Protein AF-A0A813JEL5-F1 (afdb_monomer)

Nearest PDB structures (foldseek):
  7pfo-assembly1_G  TM=8.815E-01  e=2.294E-08  Homo sapiens
  8w7m-assembly1_A  TM=7.100E-01  e=1.494E-02  Saccharomyces cerevisiae S288C
  7qhs-assembly1_H  TM=6.348E-01  e=2.102E-02  Saccharomyces cerevisiae
  8kg8-assembly1_A  TM=6.878E-01  e=8.250E-02  Saccharomyces cerevisiae S288C
  8b9a-assembly1_C  TM=6.138E-01  e=1.832E-01  Saccharomyces cerevisiae

Mean predicted aligned error: 10.74 Å

Solvent-accessible surface area (backbone atoms only — not comparable to full-atom values): 10188 Å² total; per-residue (Å²): 133,87,81,89,82,87,83,83,81,75,88,78,84,84,89,82,76,66,72,64,60,55,52,50,56,54,50,47,54,54,48,46,53,50,51,34,54,50,50,73,72,42,94,60,89,61,70,57,62,62,64,54,55,51,54,51,50,52,50,56,47,53,54,47,54,51,55,53,47,53,66,70,70,39,89,80,63,62,93,77,38,66,67,63,51,50,55,52,52,52,51,52,52,53,52,46,50,55,51,50,38,54,50,53,49,53,52,55,45,70,74,46,48,72,68,56,66,35,79,90,39,50,81,36,48,49,74,67,54,50,53,51,50,52,54,52,50,52,55,51,48,51,51,41,45,77,74,47,39,76,81,44,61,79,94,70,50,71,89,67,88,78,72,82,76,126

Radius of gyration: 27.25 Å; Cα contacts (8 Å, |Δi|>4): 72; chains: 1; bounding box: 82×51×79 Å

Structure (mmCIF, N/CA/C/O backbone):
data_AF-A0A813JEL5-F1
#
_entry.id   AF-A0A813JEL5-F1
#
loop_
_atom_site.group_PDB
_atom_site.id
_atom_site.type_symbol
_atom_site.label_atom_id
_atom_site.label_alt_id
_atom_site.label_comp_id
_atom_site.label_asym_id
_atom_site.label_entity_id
_atom_site.label_seq_id
_atom_site.pdbx_PDB_ins_code
_atom_site.Cartn_x
_atom_site.Cartn_y
_atom_site.Cartn_z
_atom_site.occupancy
_atom_site.B_iso_or_equiv
_atom_site.auth_seq_id
_atom_site.auth_comp_id
_atom_site.auth_asym_id
_atom_site.auth_atom_id
_atom_site.pdbx_PDB_model_num
ATOM 1 N N . ASP A 1 1 ? 55.379 -34.725 -42.905 1.00 39.62 1 ASP A N 1
ATOM 2 C CA . ASP A 1 1 ? 54.646 -33.493 -43.235 1.00 39.62 1 ASP A CA 1
ATOM 3 C C . ASP A 1 1 ? 53.240 -33.595 -42.689 1.00 39.62 1 ASP A C 1
ATOM 5 O O . ASP A 1 1 ? 52.345 -34.009 -43.402 1.00 39.62 1 ASP A O 1
ATOM 9 N N . SER A 1 2 ? 52.983 -33.419 -41.392 1.00 45.53 2 SER A N 1
ATOM 10 C CA . SER A 1 2 ? 53.620 -32.523 -40.408 1.00 45.53 2 SER A CA 1
ATOM 11 C C . SER A 1 2 ? 53.559 -31.058 -40.835 1.00 45.53 2 SER A C 1
ATOM 13 O O . SER A 1 2 ? 54.518 -30.580 -41.426 1.00 45.53 2 SER A O 1
ATOM 15 N N . PHE A 1 3 ? 52.456 -30.377 -40.512 1.00 37.34 3 PHE A N 1
ATOM 16 C CA . PHE A 1 3 ? 52.499 -29.040 -39.911 1.00 37.34 3 PHE A CA 1
ATOM 17 C C . PHE A 1 3 ? 51.132 -28.702 -39.288 1.00 37.34 3 PHE A C 1
ATOM 19 O O . PHE A 1 3 ? 50.141 -28.514 -39.992 1.00 37.34 3 PHE A O 1
ATOM 26 N N . GLU A 1 4 ? 51.089 -28.711 -37.957 1.00 45.97 4 GLU A N 1
ATOM 27 C CA . GLU A 1 4 ? 50.114 -27.987 -37.140 1.00 45.97 4 GLU A CA 1
ATOM 28 C C . GLU A 1 4 ? 50.460 -26.492 -37.192 1.00 45.97 4 GLU A C 1
ATOM 30 O O . GLU A 1 4 ? 51.639 -26.166 -37.248 1.00 45.97 4 GLU A O 1
ATOM 35 N N . ASP A 1 5 ? 49.456 -25.613 -37.187 1.00 43.69 5 ASP A N 1
ATOM 36 C CA . ASP A 1 5 ? 49.398 -24.383 -36.372 1.00 43.69 5 ASP A CA 1
ATOM 37 C C . ASP A 1 5 ? 48.116 -23.612 -36.743 1.00 43.69 5 ASP A C 1
ATOM 39 O O . ASP A 1 5 ? 47.867 -23.288 -37.900 1.00 43.69 5 ASP A O 1
ATOM 43 N N . GLN A 1 6 ? 47.137 -23.602 -35.836 1.00 46.75 6 GLN A N 1
ATOM 44 C CA . GLN A 1 6 ? 46.841 -22.477 -34.940 1.00 46.75 6 GLN A CA 1
ATOM 45 C C . GLN A 1 6 ? 46.198 -21.292 -35.669 1.00 46.75 6 GLN A C 1
ATOM 47 O O . GLN A 1 6 ? 46.882 -20.430 -36.202 1.00 46.75 6 GLN A O 1
ATOM 52 N N . ASP A 1 7 ? 44.870 -21.201 -35.572 1.00 37.28 7 ASP A N 1
ATOM 53 C CA . ASP A 1 7 ? 44.271 -19.901 -35.275 1.00 37.28 7 ASP A CA 1
ATOM 54 C C . ASP A 1 7 ? 43.056 -20.083 -34.358 1.00 37.28 7 ASP A C 1
ATOM 56 O O . ASP A 1 7 ? 41.912 -20.313 -34.757 1.00 37.28 7 ASP A O 1
ATOM 60 N N . SER A 1 8 ? 43.365 -20.087 -33.066 1.00 43.19 8 SER A N 1
ATOM 61 C CA . SER A 1 8 ? 42.424 -19.977 -31.966 1.00 43.19 8 SER A CA 1
ATOM 62 C C . SER A 1 8 ? 41.955 -18.526 -31.865 1.00 43.19 8 SER A C 1
ATOM 64 O O . SER A 1 8 ? 42.598 -17.716 -31.196 1.00 43.19 8 SER A O 1
ATOM 66 N N . PHE A 1 9 ? 40.828 -18.181 -32.491 1.00 33.09 9 PHE A N 1
ATOM 67 C CA . PHE A 1 9 ? 40.207 -16.886 -32.230 1.00 33.09 9 PHE A CA 1
ATOM 68 C C . PHE A 1 9 ? 39.478 -16.940 -30.883 1.00 33.09 9 PHE A C 1
ATOM 70 O O . PHE A 1 9 ? 38.452 -17.604 -30.720 1.00 33.09 9 PHE A O 1
ATOM 77 N N . GLN A 1 10 ? 40.094 -16.289 -29.898 1.00 40.25 10 GLN A N 1
ATOM 78 C CA . GLN A 1 10 ? 39.634 -16.162 -28.523 1.00 40.25 10 GLN A CA 1
ATOM 79 C C . GLN A 1 10 ? 38.170 -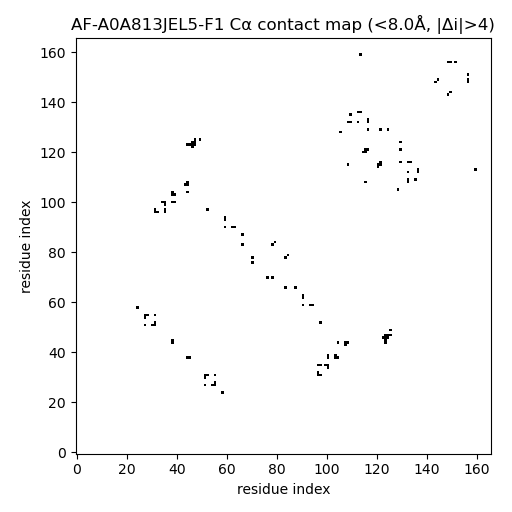15.726 -28.438 1.00 40.25 10 GLN A C 1
ATOM 81 O O . GLN A 1 10 ? 37.766 -14.692 -28.963 1.00 40.25 10 GLN A O 1
ATOM 86 N N . ALA A 1 11 ? 37.413 -16.482 -27.646 1.00 45.41 11 ALA A N 1
ATOM 87 C CA . ALA A 1 11 ? 36.234 -15.982 -26.970 1.00 45.41 11 ALA A CA 1
ATOM 88 C C . ALA A 1 11 ? 36.648 -14.834 -26.035 1.00 45.41 11 ALA A C 1
ATOM 90 O O . ALA A 1 11 ? 37.200 -15.065 -24.960 1.00 45.41 11 ALA A O 1
ATOM 91 N N . SER A 1 12 ? 36.372 -13.596 -26.429 1.00 38.28 12 SER A N 1
ATOM 92 C CA . SER A 1 12 ? 36.280 -12.475 -25.499 1.00 38.28 12 SER A CA 1
ATOM 93 C C . SER A 1 12 ? 34.806 -12.246 -25.201 1.00 38.28 12 SER A C 1
ATOM 95 O O . SER A 1 12 ? 34.088 -11.594 -25.958 1.00 38.28 12 SER A O 1
ATOM 97 N N . GLY A 1 13 ? 34.355 -12.856 -24.108 1.00 47.03 13 GLY A N 1
ATOM 98 C CA . GLY A 1 13 ? 33.066 -12.561 -23.515 1.00 47.03 13 GLY A CA 1
ATOM 99 C C . GLY A 1 13 ? 33.010 -11.113 -23.039 1.00 47.03 13 GLY A C 1
ATOM 100 O O . GLY A 1 13 ? 33.882 -10.657 -22.306 1.00 47.03 13 GLY A O 1
ATOM 101 N N . GLN A 1 14 ? 31.935 -10.437 -23.418 1.00 44.91 14 GLN A N 1
ATOM 102 C CA . GLN A 1 14 ? 31.314 -9.372 -22.641 1.00 44.91 14 GLN A CA 1
ATOM 103 C C . GLN A 1 14 ? 29.805 -9.622 -22.682 1.00 44.91 14 GLN A C 1
ATOM 105 O O . GLN A 1 14 ? 29.070 -9.060 -23.481 1.00 44.91 14 GLN A O 1
ATOM 110 N N . ALA A 1 15 ? 29.371 -10.550 -21.832 1.00 43.00 15 ALA A N 1
ATOM 111 C CA . ALA A 1 15 ? 27.988 -10.706 -21.408 1.00 43.00 15 ALA A CA 1
ATOM 112 C C . ALA A 1 15 ? 28.012 -10.666 -19.877 1.00 43.00 15 ALA A C 1
ATOM 114 O O . ALA A 1 15 ? 27.966 -11.693 -19.210 1.00 43.00 15 ALA A O 1
ATOM 115 N N . ALA A 1 16 ? 28.232 -9.479 -19.323 1.00 48.12 16 ALA A N 1
ATOM 116 C CA . ALA A 1 16 ? 28.192 -9.247 -17.888 1.00 48.12 16 ALA A CA 1
ATOM 117 C C . ALA A 1 16 ? 27.583 -7.862 -17.673 1.00 48.12 16 ALA A C 1
ATOM 119 O O . ALA A 1 16 ? 28.241 -6.855 -17.921 1.00 48.12 16 ALA A O 1
ATOM 120 N N . GLY A 1 17 ? 26.302 -7.831 -17.303 1.00 44.72 17 GLY A N 1
ATOM 121 C CA . GLY A 1 17 ? 25.619 -6.603 -16.894 1.00 44.72 17 GLY A CA 1
ATOM 122 C C . GLY A 1 17 ? 24.095 -6.633 -17.017 1.00 44.72 17 GLY A C 1
ATOM 123 O O . GLY A 1 17 ? 23.424 -6.166 -16.116 1.00 44.72 17 GLY A O 1
ATOM 124 N N . GLN A 1 18 ? 23.530 -7.214 -18.081 1.00 47.75 18 GLN A N 1
ATOM 125 C CA . GLN A 1 18 ? 22.093 -7.037 -18.379 1.00 47.75 18 GLN A CA 1
ATOM 126 C C . GLN A 1 18 ? 21.181 -8.170 -17.871 1.00 47.75 18 GLN A C 1
ATOM 128 O O . GLN A 1 18 ? 19.998 -7.956 -17.646 1.00 47.75 18 GLN A O 1
ATOM 133 N N . GLY A 1 19 ? 21.714 -9.377 -17.646 1.00 47.59 19 GLY A N 1
ATOM 134 C CA . GLY A 1 19 ? 20.891 -10.549 -17.306 1.00 47.59 19 GLY A CA 1
ATOM 135 C C . GLY A 1 19 ? 20.389 -10.614 -15.858 1.00 47.59 19 GLY A C 1
ATOM 136 O O . GLY A 1 19 ? 19.400 -11.292 -15.594 1.00 47.59 19 GLY A O 1
ATOM 137 N N . GLU A 1 20 ? 21.053 -9.939 -14.917 1.00 54.16 20 GLU A N 1
ATOM 138 C CA . GLU A 1 20 ? 20.667 -9.965 -13.496 1.00 54.16 20 GLU A CA 1
ATOM 139 C C . GLU A 1 20 ? 19.592 -8.915 -13.179 1.00 54.16 20 GLU A C 1
ATOM 141 O O . GLU A 1 20 ? 18.636 -9.213 -12.462 1.00 54.16 20 GLU A O 1
ATOM 146 N N . GLU A 1 21 ? 19.697 -7.721 -13.770 1.00 54.34 21 GLU A N 1
ATOM 147 C CA . GLU A 1 21 ? 18.728 -6.633 -13.583 1.00 54.34 21 GLU A CA 1
ATOM 148 C C . GLU A 1 21 ? 17.364 -6.962 -14.211 1.00 54.34 21 GLU A C 1
ATOM 150 O O . GLU A 1 21 ? 16.330 -6.793 -13.562 1.00 54.34 21 GLU A O 1
ATOM 155 N N . GLU A 1 22 ? 17.334 -7.515 -15.431 1.00 59.84 22 GLU A N 1
ATOM 156 C CA . GLU A 1 22 ? 16.075 -7.910 -16.083 1.00 59.84 22 GLU A CA 1
ATOM 157 C C . GLU A 1 22 ? 15.356 -9.051 -15.342 1.00 59.84 22 GLU A C 1
ATOM 159 O O . GLU A 1 22 ? 14.126 -9.055 -15.234 1.00 59.84 22 GLU A O 1
ATOM 164 N N . ALA A 1 23 ? 16.111 -10.006 -14.786 1.00 62.78 23 ALA A N 1
ATOM 165 C CA . ALA A 1 23 ? 15.547 -11.107 -14.009 1.00 62.78 23 ALA A CA 1
ATOM 166 C C . ALA A 1 23 ? 14.902 -10.613 -12.702 1.00 62.78 23 ALA A C 1
ATOM 168 O O . ALA A 1 23 ? 13.808 -11.060 -12.347 1.00 62.78 23 ALA A O 1
ATOM 169 N N . PHE A 1 24 ? 15.546 -9.659 -12.022 1.00 60.38 24 PHE A N 1
ATOM 170 C CA . PHE A 1 24 ? 15.035 -9.042 -10.798 1.00 60.38 24 PHE A CA 1
ATOM 171 C C . PHE A 1 24 ? 13.715 -8.290 -11.036 1.00 60.38 24 PHE A C 1
ATOM 173 O O . PHE A 1 24 ? 12.740 -8.497 -10.311 1.00 60.38 24 PHE A O 1
ATOM 180 N N . VAL A 1 25 ? 13.644 -7.489 -12.107 1.00 68.19 25 VAL A N 1
ATOM 181 C CA . VAL A 1 25 ? 12.428 -6.751 -12.495 1.00 68.19 25 VAL A CA 1
ATOM 182 C C . VAL A 1 25 ? 11.255 -7.700 -12.751 1.00 68.19 25 VAL A C 1
ATOM 184 O O . VAL A 1 25 ? 10.136 -7.453 -12.294 1.00 68.19 25 VAL A O 1
ATOM 187 N N . HIS A 1 26 ? 11.497 -8.813 -13.446 1.00 77.44 26 HIS A N 1
ATOM 188 C CA . HIS A 1 26 ? 10.448 -9.785 -13.739 1.00 77.44 26 HIS A CA 1
ATOM 189 C C . HIS A 1 26 ? 9.929 -10.488 -12.469 1.00 77.44 26 HIS A C 1
ATOM 191 O O . HIS A 1 26 ? 8.728 -10.749 -12.348 1.00 77.44 26 HIS A O 1
ATOM 197 N N . GLU A 1 27 ? 10.802 -10.799 -11.508 1.00 88.62 27 GLU A N 1
ATOM 198 C CA . GLU A 1 27 ? 10.407 -11.489 -10.276 1.00 88.62 27 GLU A CA 1
ATOM 199 C C . GLU A 1 27 ? 9.514 -10.623 -9.375 1.00 88.62 27 GLU A C 1
ATOM 201 O O . GLU A 1 27 ? 8.469 -11.094 -8.907 1.00 88.62 27 GLU A O 1
ATOM 206 N N . ASP A 1 28 ? 9.875 -9.356 -9.160 1.00 89.50 28 ASP A N 1
ATOM 207 C CA . ASP A 1 28 ? 9.113 -8.459 -8.284 1.00 89.50 28 ASP A CA 1
ATOM 208 C C . ASP A 1 28 ? 7.749 -8.077 -8.879 1.00 89.50 28 ASP A C 1
ATOM 210 O O . ASP A 1 28 ? 6.750 -8.018 -8.149 1.00 89.50 28 ASP A O 1
ATOM 214 N N . VAL A 1 29 ? 7.657 -7.930 -10.207 1.00 93.19 29 VAL A N 1
ATOM 215 C CA . VAL A 1 29 ? 6.379 -7.742 -10.918 1.00 93.19 29 VAL A CA 1
ATOM 216 C C . VAL A 1 29 ? 5.452 -8.937 -10.687 1.00 93.19 29 VAL A C 1
ATOM 218 O O . VAL A 1 29 ? 4.299 -8.773 -10.267 1.00 93.19 29 VAL A O 1
ATOM 221 N N . ASP A 1 30 ? 5.956 -10.154 -10.893 1.00 94.44 30 ASP A N 1
ATOM 222 C CA . ASP A 1 30 ? 5.206 -11.388 -10.662 1.00 94.44 30 ASP A CA 1
ATOM 223 C C . ASP A 1 30 ? 4.761 -11.518 -9.202 1.00 94.44 30 ASP A C 1
ATOM 225 O O . ASP A 1 30 ? 3.627 -11.925 -8.902 1.00 94.44 30 ASP A O 1
ATOM 229 N N . ARG A 1 31 ? 5.648 -11.167 -8.269 1.00 95.50 31 ARG A N 1
ATOM 230 C CA . ARG A 1 31 ? 5.376 -11.213 -6.835 1.00 95.50 31 ARG A CA 1
ATOM 231 C C . ARG A 1 31 ? 4.303 -10.199 -6.448 1.00 95.50 31 ARG A C 1
ATOM 233 O O . ARG A 1 31 ? 3.372 -10.577 -5.730 1.00 95.50 31 ARG A O 1
ATOM 240 N N . LEU A 1 32 ? 4.347 -8.973 -6.975 1.00 96.62 32 LEU A N 1
ATOM 241 C CA . LEU A 1 32 ? 3.309 -7.961 -6.765 1.00 96.62 32 LEU A CA 1
ATOM 242 C C . LEU A 1 32 ? 1.951 -8.439 -7.283 1.00 96.62 32 LEU A C 1
ATOM 244 O O . LEU A 1 32 ? 0.965 -8.380 -6.548 1.00 96.62 32 LEU A O 1
ATOM 248 N N . ILE A 1 33 ? 1.887 -8.970 -8.507 1.00 97.00 33 ILE A N 1
ATOM 249 C CA . ILE A 1 33 ? 0.634 -9.472 -9.093 1.00 97.00 33 ILE A CA 1
ATOM 250 C C . ILE A 1 33 ? 0.051 -10.602 -8.234 1.00 97.00 33 ILE A C 1
ATOM 252 O O . ILE A 1 33 ? -1.157 -10.632 -7.970 1.00 97.00 33 ILE A O 1
ATOM 256 N N . ARG A 1 34 ? 0.895 -11.521 -7.748 1.00 97.06 34 ARG A N 1
ATOM 257 C CA . ARG A 1 34 ? 0.469 -12.602 -6.843 1.00 97.06 34 ARG A CA 1
ATOM 258 C C . ARG A 1 34 ? -0.059 -12.050 -5.520 1.00 97.06 34 ARG A C 1
ATOM 260 O O . ARG A 1 34 ? -1.136 -12.466 -5.094 1.00 97.06 34 ARG A O 1
ATOM 267 N N . ARG A 1 35 ? 0.650 -11.109 -4.887 1.00 97.38 35 ARG A N 1
ATOM 268 C CA . ARG A 1 35 ? 0.216 -10.462 -3.634 1.00 97.38 35 ARG A CA 1
ATOM 269 C C . ARG A 1 35 ? -1.107 -9.727 -3.811 1.00 97.38 35 ARG A C 1
ATOM 271 O O . ARG A 1 35 ? -2.026 -9.964 -3.032 1.00 97.38 35 ARG A O 1
ATOM 278 N N . TRP A 1 36 ? -1.237 -8.932 -4.870 1.00 98.19 36 TRP A N 1
ATOM 279 C CA . TRP A 1 36 ? -2.467 -8.228 -5.225 1.00 98.19 36 TRP A CA 1
ATOM 280 C C . TRP A 1 36 ? -3.653 -9.177 -5.388 1.00 98.19 36 TRP A C 1
ATOM 282 O O . TRP A 1 36 ? -4.699 -8.984 -4.765 1.00 98.19 36 TRP A O 1
ATOM 292 N N . ARG A 1 37 ? -3.484 -10.246 -6.170 1.00 98.12 37 ARG A N 1
ATOM 293 C CA . ARG A 1 37 ? -4.539 -11.237 -6.391 1.00 98.12 37 ARG A CA 1
ATOM 294 C C . ARG A 1 37 ? -4.939 -11.943 -5.098 1.00 98.12 37 ARG A C 1
ATOM 296 O O . ARG A 1 37 ? -6.128 -12.086 -4.827 1.00 98.12 37 ARG A O 1
ATOM 303 N N . ASN A 1 38 ? -3.963 -12.370 -4.302 1.00 98.12 38 ASN A N 1
ATOM 304 C CA . ASN A 1 38 ? -4.224 -13.054 -3.038 1.00 98.12 38 ASN A CA 1
ATOM 305 C C . ASN A 1 38 ? -4.963 -12.136 -2.061 1.00 98.12 38 ASN A C 1
ATOM 307 O O . ASN A 1 38 ? -5.953 -12.547 -1.465 1.00 98.12 38 ASN A O 1
ATOM 311 N N . GLU A 1 39 ? -4.539 -10.878 -1.949 1.00 98.00 39 GLU A N 1
ATOM 312 C CA . GLU A 1 39 ? -5.199 -9.888 -1.103 1.00 98.00 39 GLU A CA 1
ATOM 313 C C . GLU A 1 39 ? -6.642 -9.634 -1.562 1.00 98.00 39 GLU A C 1
ATOM 315 O O . GLU A 1 39 ? -7.551 -9.584 -0.737 1.00 98.00 39 GLU A O 1
ATOM 320 N N . LYS A 1 40 ? -6.890 -9.556 -2.874 1.00 97.12 40 LYS A N 1
ATOM 321 C CA . LYS A 1 40 ? -8.230 -9.337 -3.437 1.00 97.12 40 LYS A CA 1
ATOM 322 C C . LYS A 1 40 ? -9.231 -10.443 -3.093 1.00 97.12 40 LYS A C 1
ATOM 324 O O . LYS A 1 40 ? -10.407 -10.148 -2.895 1.00 97.12 40 LYS A O 1
ATOM 329 N N . TYR A 1 41 ? -8.779 -11.695 -3.030 1.00 97.00 41 TYR A N 1
ATOM 330 C CA . TYR A 1 41 ? -9.649 -12.853 -2.795 1.00 97.00 41 TYR A CA 1
ATOM 331 C C . TYR A 1 41 ? -9.609 -13.391 -1.358 1.00 97.00 41 TYR A C 1
ATOM 333 O O . TYR A 1 41 ? -10.463 -14.198 -0.993 1.00 97.00 41 TYR A O 1
ATOM 341 N N . ALA A 1 42 ? -8.664 -12.949 -0.527 1.00 97.12 42 ALA A N 1
ATOM 342 C CA . ALA A 1 42 ? -8.630 -13.313 0.883 1.00 97.12 42 ALA A CA 1
ATOM 343 C C . ALA A 1 42 ? -9.714 -12.557 1.682 1.00 97.12 42 ALA A C 1
ATOM 345 O O . ALA A 1 42 ? -9.875 -11.347 1.496 1.00 97.12 42 ALA A O 1
ATOM 346 N N . PRO A 1 43 ? -10.438 -13.224 2.601 1.00 94.62 43 PRO A N 1
ATOM 347 C CA . PRO A 1 43 ? -11.426 -12.562 3.457 1.00 94.62 43 PRO A CA 1
ATOM 348 C C . PRO A 1 43 ? -10.774 -11.667 4.523 1.00 94.62 43 PRO A C 1
ATOM 350 O O . PRO A 1 43 ? -11.312 -10.610 4.856 1.00 94.62 43 PRO A O 1
ATOM 353 N N . GLU A 1 44 ? -9.607 -12.072 5.022 1.00 94.25 44 GLU A N 1
ATOM 354 C CA . GLU A 1 44 ? -8.803 -11.353 6.014 1.00 94.25 44 GLU A CA 1
ATOM 355 C C . GLU A 1 44 ? -7.603 -10.665 5.354 1.00 94.25 44 GLU A C 1
ATOM 357 O O . GLU A 1 44 ? -7.295 -10.920 4.182 1.00 94.25 44 GLU A O 1
ATOM 362 N N . ILE A 1 45 ? -6.965 -9.742 6.078 1.00 96.31 45 ILE A N 1
ATOM 363 C CA . ILE A 1 45 ? -5.763 -9.059 5.591 1.00 96.31 45 ILE A CA 1
ATOM 364 C C . ILE A 1 45 ? -4.566 -10.012 5.620 1.00 96.31 45 ILE A C 1
ATOM 366 O O . ILE A 1 45 ? -4.376 -10.757 6.580 1.00 96.31 45 ILE A O 1
ATOM 370 N N . LEU A 1 46 ? -3.753 -9.997 4.566 1.00 97.12 46 LEU A N 1
ATOM 371 C CA . LEU A 1 46 ? -2.527 -10.796 4.520 1.00 97.12 46 LEU A CA 1
ATOM 372 C C . LEU A 1 46 ? -1.338 -10.006 5.101 1.00 97.12 46 LEU A C 1
ATOM 374 O O . LEU A 1 46 ? -1.432 -8.785 5.255 1.00 97.12 46 LEU A O 1
ATOM 378 N N . PRO A 1 47 ? -0.202 -10.655 5.419 1.00 97.06 47 PRO A N 1
ATOM 379 C CA . PRO A 1 47 ? 0.996 -9.944 5.862 1.00 97.06 47 PRO A CA 1
ATOM 380 C C . PRO A 1 47 ? 1.476 -8.921 4.825 1.00 97.06 47 PRO A C 1
ATOM 382 O O . PRO A 1 47 ? 1.565 -9.237 3.635 1.00 97.06 47 PRO A O 1
ATOM 385 N N . PHE A 1 48 ? 1.792 -7.706 5.278 1.00 96.75 48 PHE A N 1
ATOM 386 C CA . PHE A 1 48 ? 2.315 -6.650 4.420 1.00 96.75 48 PHE A CA 1
ATOM 387 C C . PHE A 1 48 ? 3.709 -7.010 3.897 1.00 96.75 48 PHE A C 1
ATOM 389 O O . PHE A 1 48 ? 4.661 -7.150 4.662 1.00 96.75 48 PHE A O 1
ATOM 396 N N . ASP A 1 49 ? 3.835 -7.125 2.579 1.00 95.06 49 ASP A N 1
ATOM 397 C CA . ASP A 1 49 ? 5.107 -7.413 1.926 1.00 95.06 49 ASP A CA 1
ATOM 398 C C . ASP A 1 49 ? 5.866 -6.110 1.632 1.00 95.06 49 ASP A C 1
ATOM 400 O O . ASP A 1 49 ? 5.704 -5.512 0.569 1.00 95.06 49 ASP A O 1
ATOM 404 N N . LYS A 1 50 ? 6.633 -5.621 2.615 1.00 94.81 50 LYS A N 1
ATOM 405 C CA . LYS A 1 50 ? 7.298 -4.312 2.521 1.00 94.81 50 LYS A CA 1
ATOM 406 C C . LYS A 1 50 ? 8.288 -4.240 1.362 1.00 94.81 50 LYS A C 1
ATOM 408 O O . LYS A 1 50 ? 8.310 -3.224 0.675 1.00 94.81 50 LYS A O 1
ATOM 413 N N . ASP A 1 51 ? 9.055 -5.301 1.148 1.00 93.88 51 ASP A N 1
ATOM 414 C CA . ASP A 1 51 ? 10.146 -5.305 0.174 1.00 93.88 51 ASP A CA 1
ATOM 415 C C . ASP A 1 51 ? 9.598 -5.169 -1.249 1.00 93.88 51 ASP A C 1
ATOM 417 O O . ASP A 1 51 ? 10.006 -4.276 -1.979 1.00 93.88 51 ASP A O 1
ATOM 421 N N . VAL A 1 52 ? 8.571 -5.953 -1.603 1.00 93.94 52 VAL A N 1
ATOM 422 C CA . VAL A 1 52 ? 7.926 -5.872 -2.931 1.00 93.94 52 VAL A CA 1
ATOM 423 C C . VAL A 1 52 ? 7.364 -4.486 -3.186 1.00 93.94 52 VAL A C 1
ATOM 425 O O . VAL A 1 52 ? 7.478 -3.957 -4.284 1.00 93.94 52 VAL A O 1
ATOM 428 N N . ILE A 1 53 ? 6.711 -3.902 -2.182 1.00 95.81 53 ILE A N 1
ATOM 429 C CA . ILE A 1 53 ? 6.066 -2.600 -2.340 1.00 95.81 53 ILE A CA 1
ATOM 430 C C . ILE A 1 53 ? 7.104 -1.494 -2.486 1.00 95.81 53 ILE A C 1
ATOM 432 O O . ILE A 1 53 ? 6.903 -0.604 -3.310 1.00 95.81 53 ILE A O 1
ATOM 436 N N . GLN A 1 54 ? 8.202 -1.560 -1.732 1.00 95.38 54 GLN A N 1
ATOM 437 C CA . GLN A 1 54 ? 9.299 -0.606 -1.849 1.00 95.38 54 GLN A CA 1
ATOM 438 C C . GLN A 1 54 ? 9.979 -0.727 -3.219 1.00 95.38 54 GLN A C 1
ATOM 440 O O . GLN A 1 54 ? 9.971 0.245 -3.970 1.00 95.38 54 GLN A O 1
ATOM 445 N N . ASN A 1 55 ? 10.440 -1.927 -3.586 1.00 94.44 55 ASN A N 1
ATOM 446 C CA . ASN A 1 55 ? 11.132 -2.183 -4.852 1.00 94.44 55 ASN A CA 1
ATOM 447 C C . ASN A 1 55 ? 10.273 -1.786 -6.059 1.00 94.44 55 ASN A C 1
ATOM 449 O O . ASN A 1 55 ? 10.733 -1.092 -6.960 1.00 94.44 55 ASN A O 1
ATOM 453 N N . MET A 1 56 ? 8.991 -2.170 -6.065 1.00 95.56 56 MET A N 1
ATOM 454 C CA . MET A 1 56 ? 8.082 -1.811 -7.154 1.00 95.56 56 MET A CA 1
ATOM 455 C C . MET A 1 56 ? 7.781 -0.314 -7.199 1.00 95.56 56 MET A C 1
ATOM 457 O O . MET A 1 56 ? 7.550 0.211 -8.282 1.00 95.56 56 MET A O 1
ATOM 461 N N . SER A 1 57 ? 7.758 0.385 -6.062 1.00 96.00 57 SER A N 1
ATOM 462 C CA . SER A 1 57 ? 7.564 1.842 -6.067 1.00 96.00 57 SER A CA 1
ATOM 463 C C . SER A 1 57 ? 8.766 2.544 -6.695 1.00 96.00 57 SER A C 1
ATOM 465 O O . SER A 1 57 ? 8.574 3.374 -7.578 1.00 96.00 57 SER A O 1
ATOM 467 N N . GLU A 1 58 ? 9.978 2.147 -6.302 1.00 95.44 58 GLU A N 1
ATOM 468 C CA . GLU A 1 58 ? 11.235 2.677 -6.844 1.00 95.44 58 GLU A CA 1
ATOM 469 C C . GLU A 1 58 ? 11.373 2.382 -8.342 1.00 95.44 58 GLU A C 1
ATOM 471 O O . GLU A 1 58 ? 11.660 3.281 -9.127 1.00 95.44 58 GLU A O 1
ATOM 476 N N . LEU A 1 59 ? 11.077 1.149 -8.768 1.00 93.88 59 LEU A N 1
ATOM 477 C CA . LEU A 1 59 ? 11.098 0.766 -10.180 1.00 93.88 59 LEU A CA 1
ATOM 478 C C . LEU A 1 59 ? 10.111 1.598 -11.013 1.00 93.88 59 LEU A C 1
ATOM 480 O O . LEU A 1 59 ? 10.452 2.068 -12.097 1.00 93.88 59 LEU A O 1
ATOM 484 N N . LEU A 1 60 ? 8.879 1.786 -10.529 1.00 95.56 60 LEU A N 1
ATOM 485 C CA . LEU A 1 60 ? 7.868 2.571 -11.245 1.00 95.56 60 LEU A CA 1
ATOM 486 C C . LEU A 1 60 ? 8.201 4.066 -11.283 1.00 95.56 60 LEU A C 1
ATOM 488 O O . LEU A 1 60 ? 7.778 4.745 -12.217 1.00 95.56 60 LEU A O 1
ATOM 492 N N . GLU A 1 61 ? 8.908 4.583 -10.281 1.00 96.62 61 GLU A N 1
ATOM 493 C CA . GLU A 1 61 ? 9.419 5.955 -10.269 1.00 96.62 61 GLU A CA 1
ATOM 494 C C . GLU A 1 61 ? 10.554 6.112 -11.287 1.00 96.62 61 GLU A C 1
ATOM 496 O O . GLU A 1 61 ? 10.446 6.942 -12.186 1.00 96.62 61 GLU A O 1
ATOM 501 N N . PHE A 1 62 ? 11.546 5.220 -11.262 1.00 94.88 62 PHE A N 1
ATOM 502 C CA . PHE A 1 62 ? 12.658 5.205 -12.217 1.00 94.88 62 PHE A CA 1
ATOM 503 C C . PHE A 1 62 ? 12.199 5.108 -13.682 1.00 94.88 62 PHE A C 1
ATOM 505 O O . PHE A 1 62 ? 12.639 5.877 -14.539 1.00 94.88 62 PHE A O 1
ATOM 512 N N . VAL A 1 63 ? 11.282 4.182 -13.990 1.00 93.25 63 VAL A N 1
ATOM 513 C CA . VAL A 1 63 ? 10.744 4.025 -15.352 1.00 93.25 63 VAL A CA 1
ATOM 514 C C . VAL A 1 63 ? 9.965 5.270 -15.780 1.00 93.25 63 VAL A C 1
ATOM 516 O O . VAL A 1 63 ? 10.023 5.659 -16.946 1.00 93.25 63 VAL A O 1
ATOM 519 N N . ALA A 1 64 ? 9.251 5.913 -14.854 1.00 94.62 64 ALA A N 1
ATOM 520 C CA . ALA A 1 64 ? 8.521 7.138 -15.151 1.00 94.62 64 ALA A CA 1
ATOM 521 C C . ALA A 1 64 ? 9.454 8.309 -15.461 1.00 94.62 64 ALA A C 1
ATOM 523 O O . ALA A 1 64 ? 9.252 8.979 -16.468 1.00 94.62 64 ALA A O 1
ATOM 524 N N . GLU A 1 65 ? 10.489 8.511 -14.647 1.00 94.88 65 GLU A N 1
ATOM 525 C CA . GLU A 1 65 ? 11.499 9.548 -14.873 1.00 94.88 65 GLU A CA 1
ATOM 526 C C . GLU A 1 65 ? 12.242 9.331 -16.194 1.00 94.88 65 GLU A C 1
ATOM 528 O O . GLU A 1 65 ? 12.478 10.285 -16.931 1.00 94.88 65 GLU A O 1
ATOM 533 N N . THR A 1 66 ? 12.541 8.074 -16.533 1.00 92.00 66 THR A N 1
ATOM 534 C CA . THR A 1 66 ? 13.178 7.709 -17.807 1.00 92.00 66 THR A CA 1
ATOM 535 C C . THR A 1 66 ? 12.288 8.082 -18.997 1.00 92.00 66 THR A C 1
ATOM 537 O O . THR A 1 66 ? 12.746 8.740 -19.928 1.00 92.00 66 THR A O 1
ATOM 540 N N . LEU A 1 67 ? 10.998 7.724 -18.954 1.00 90.88 67 LEU A N 1
ATOM 541 C CA . LEU A 1 67 ? 10.035 8.073 -20.007 1.00 90.88 67 LEU A CA 1
ATOM 542 C C . LEU A 1 67 ? 9.813 9.591 -20.113 1.00 90.88 67 LEU A C 1
ATOM 544 O O . LEU A 1 67 ? 9.683 10.125 -21.214 1.00 90.88 67 LEU A O 1
ATOM 548 N N . ASP A 1 68 ? 9.776 10.299 -18.985 1.00 90.31 68 ASP A N 1
ATOM 549 C CA . ASP A 1 68 ? 9.655 11.758 -18.978 1.00 90.31 68 ASP A CA 1
ATOM 550 C C . ASP A 1 68 ? 10.925 12.433 -19.532 1.00 90.31 68 ASP A C 1
ATOM 552 O O . ASP A 1 68 ? 10.825 13.433 -20.246 1.00 90.31 68 ASP A O 1
ATOM 556 N N . GLY A 1 69 ? 12.109 11.874 -19.263 1.00 89.06 69 GLY A N 1
ATOM 557 C CA . GLY A 1 69 ? 13.387 12.306 -19.835 1.00 89.06 69 GLY A CA 1
ATOM 558 C C . GLY A 1 69 ? 13.430 12.144 -21.354 1.00 89.06 69 GLY A C 1
ATOM 559 O O . GLY A 1 69 ? 13.657 13.124 -22.061 1.00 89.06 69 GLY A O 1
ATOM 560 N N . GLU A 1 70 ? 13.103 10.952 -21.863 1.00 86.69 70 GLU A N 1
ATOM 561 C CA . GLU A 1 70 ? 13.006 10.667 -23.306 1.00 86.69 70 GLU A CA 1
ATOM 562 C C . GLU A 1 70 ? 12.075 11.664 -24.016 1.00 86.69 70 GLU A C 1
ATOM 564 O O . GLU A 1 70 ? 12.410 12.222 -25.062 1.00 86.69 70 GLU A O 1
ATOM 569 N N . ARG A 1 71 ? 10.931 11.977 -23.394 1.00 82.62 71 ARG A N 1
ATOM 570 C CA . ARG A 1 71 ? 9.967 12.949 -23.918 1.00 82.62 71 ARG A CA 1
ATOM 571 C C . ARG A 1 71 ? 10.512 14.380 -23.984 1.00 82.62 71 ARG A C 1
ATOM 573 O O . ARG A 1 71 ? 10.130 15.126 -24.884 1.00 82.62 71 ARG A O 1
ATOM 580 N N . ASN A 1 72 ? 11.322 14.788 -23.010 1.00 81.81 72 ASN A N 1
ATOM 581 C CA . ASN A 1 72 ? 11.816 16.162 -22.893 1.00 81.81 72 ASN A CA 1
ATOM 582 C C . ASN A 1 72 ? 13.100 16.404 -23.705 1.00 81.81 72 ASN A C 1
ATOM 584 O O . ASN A 1 72 ? 13.303 17.515 -24.192 1.00 81.81 72 ASN A O 1
ATOM 588 N N . GLU A 1 73 ? 13.957 15.391 -23.844 1.00 77.12 73 GLU A N 1
ATOM 589 C CA . GLU A 1 73 ? 15.226 15.460 -24.586 1.00 77.12 73 GLU A CA 1
ATOM 590 C C . GLU A 1 73 ? 15.051 15.186 -26.088 1.00 77.12 73 GLU A C 1
ATOM 592 O O . GLU A 1 73 ? 15.869 15.612 -26.908 1.00 77.12 73 GLU A O 1
ATOM 597 N N . GLY A 1 74 ? 13.967 14.506 -26.467 1.00 63.41 74 GLY A N 1
ATOM 598 C CA . GLY A 1 74 ? 13.630 14.191 -27.848 1.00 63.41 74 GLY A CA 1
ATOM 599 C C . GLY A 1 74 ? 13.087 15.386 -28.634 1.00 63.41 74 GLY A C 1
ATOM 600 O O . GLY A 1 74 ? 11.912 15.398 -29.000 1.00 63.41 74 GLY A O 1
ATOM 601 N N . GLU A 1 75 ? 13.929 16.360 -28.993 1.00 51.91 75 GLU A N 1
ATOM 602 C CA . GLU A 1 75 ? 13.640 17.236 -30.140 1.00 51.91 75 GLU A CA 1
ATOM 603 C C . GLU A 1 75 ? 13.605 16.377 -31.427 1.00 51.91 75 GLU A C 1
ATOM 605 O O . GLU A 1 75 ? 14.597 16.247 -32.140 1.00 51.91 75 GLU A O 1
ATOM 610 N N . GLY A 1 76 ? 12.464 15.735 -31.713 1.00 57.06 76 GLY A N 1
ATOM 611 C CA . GLY A 1 76 ? 12.229 14.970 -32.947 1.00 57.06 76 GLY A CA 1
ATOM 612 C C . GLY A 1 76 ? 11.712 13.535 -32.796 1.00 57.06 76 GLY A C 1
ATOM 613 O O . GLY A 1 76 ? 11.494 12.890 -33.821 1.00 57.06 76 GLY A O 1
ATOM 614 N N . GLN A 1 77 ? 11.487 13.024 -31.581 1.00 63.78 77 GLN A N 1
ATOM 615 C CA . GLN A 1 77 ? 10.768 11.754 -31.407 1.00 63.78 77 GLN A CA 1
ATOM 616 C C . GLN A 1 77 ? 9.261 11.974 -31.576 1.00 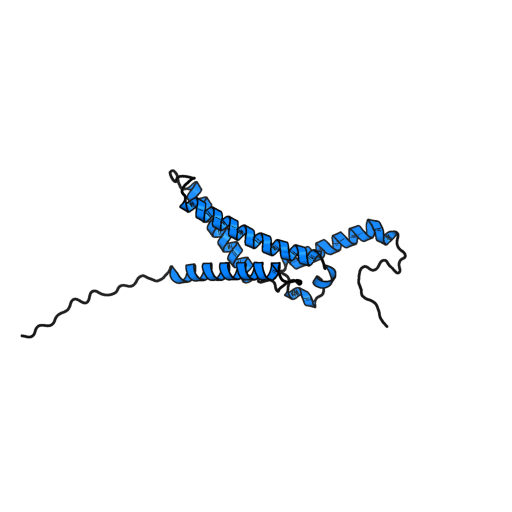63.78 77 GLN A C 1
ATOM 618 O O . GLN A 1 77 ? 8.695 12.914 -31.018 1.00 63.78 77 GLN A O 1
ATOM 623 N N . ASP A 1 78 ? 8.618 11.126 -32.383 1.00 73.00 78 ASP A N 1
ATOM 624 C CA . ASP A 1 78 ? 7.170 11.159 -32.583 1.00 73.00 78 ASP A CA 1
ATOM 625 C C . ASP A 1 78 ? 6.473 10.863 -31.242 1.00 73.00 78 ASP A C 1
ATOM 627 O O . ASP A 1 78 ? 6.655 9.773 -30.698 1.00 73.00 78 ASP A O 1
ATOM 631 N N . PRO A 1 79 ? 5.647 11.777 -30.695 1.00 70.62 79 PRO A N 1
ATOM 632 C CA . PRO A 1 79 ? 4.853 11.506 -29.495 1.00 70.62 79 PRO A CA 1
ATOM 633 C C . PRO A 1 79 ? 3.909 10.301 -29.644 1.00 70.62 79 PRO A C 1
ATOM 635 O O . PRO A 1 79 ? 3.371 9.811 -28.651 1.00 70.62 79 PRO A O 1
ATOM 638 N N . HIS A 1 80 ? 3.671 9.857 -30.880 1.00 78.88 80 HIS A N 1
ATOM 639 C CA . HIS A 1 80 ? 2.895 8.675 -31.228 1.00 78.88 80 HIS A CA 1
ATOM 640 C C . HIS A 1 80 ? 3.754 7.462 -31.591 1.00 78.88 80 HIS A C 1
ATOM 642 O O . HIS A 1 80 ? 3.218 6.504 -32.157 1.00 78.88 80 HIS A O 1
ATOM 648 N N . ASP A 1 81 ? 5.044 7.462 -31.241 1.00 87.25 81 ASP A N 1
ATOM 649 C CA . ASP A 1 81 ? 5.870 6.265 -31.345 1.00 87.25 81 ASP A CA 1
ATOM 650 C C . ASP A 1 81 ? 5.185 5.113 -30.580 1.00 87.25 81 ASP A C 1
ATOM 652 O O . ASP A 1 81 ? 4.913 5.235 -29.372 1.00 87.25 81 ASP A O 1
ATOM 656 N N . PRO A 1 82 ? 4.832 4.009 -31.268 1.00 89.31 82 PRO A N 1
ATOM 657 C CA . PRO A 1 82 ? 4.165 2.883 -30.638 1.00 89.31 82 PRO A CA 1
ATOM 658 C 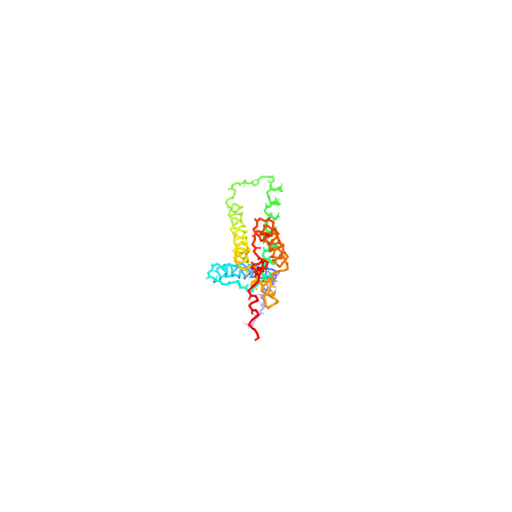C . PRO A 1 82 ? 4.966 2.291 -29.475 1.00 89.31 82 PRO A C 1
ATOM 660 O O . PRO A 1 82 ? 4.339 1.844 -28.516 1.00 89.31 82 PRO A O 1
ATOM 663 N N . ASP A 1 83 ? 6.303 2.304 -29.513 1.00 88.75 83 ASP A N 1
ATOM 664 C CA . ASP A 1 83 ? 7.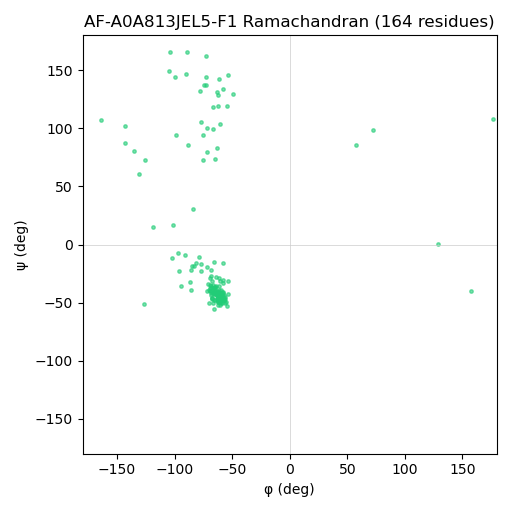124 1.744 -28.429 1.00 88.75 83 ASP A CA 1
ATOM 665 C C . ASP A 1 83 ? 6.977 2.547 -27.128 1.00 88.75 83 ASP A C 1
ATOM 667 O O . ASP A 1 83 ? 6.612 2.004 -26.078 1.00 88.75 83 ASP A O 1
ATOM 671 N N . PHE A 1 84 ? 7.135 3.871 -27.223 1.00 89.50 84 PHE A N 1
ATOM 672 C CA . PHE A 1 84 ? 6.922 4.787 -26.105 1.00 89.50 84 PHE A CA 1
ATOM 673 C C . PHE A 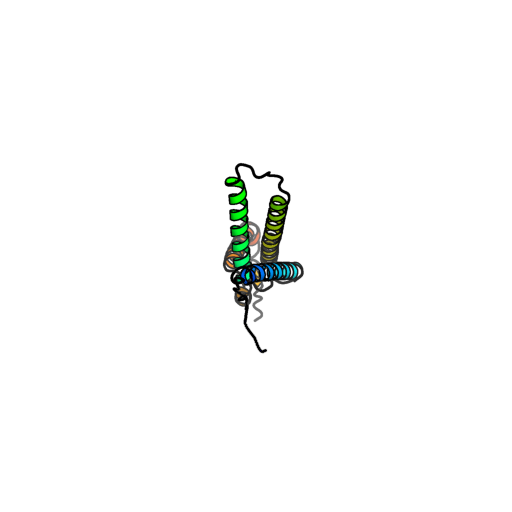1 84 ? 5.511 4.639 -25.523 1.00 89.50 84 PHE A C 1
ATOM 675 O O . PHE A 1 84 ? 5.332 4.516 -24.308 1.00 89.50 84 PHE A O 1
ATOM 682 N N . CYS A 1 85 ? 4.495 4.602 -26.392 1.00 91.12 85 CYS A N 1
ATOM 683 C CA . CYS A 1 85 ? 3.103 4.445 -25.978 1.00 91.12 85 CYS A CA 1
ATOM 684 C C . CYS A 1 85 ? 2.867 3.129 -25.218 1.00 91.12 85 CYS A C 1
ATOM 686 O O . CYS A 1 85 ? 2.159 3.125 -24.207 1.00 91.12 85 CYS A O 1
ATOM 688 N N . LEU A 1 86 ? 3.454 2.019 -25.678 1.00 93.25 86 LEU A N 1
ATOM 689 C CA 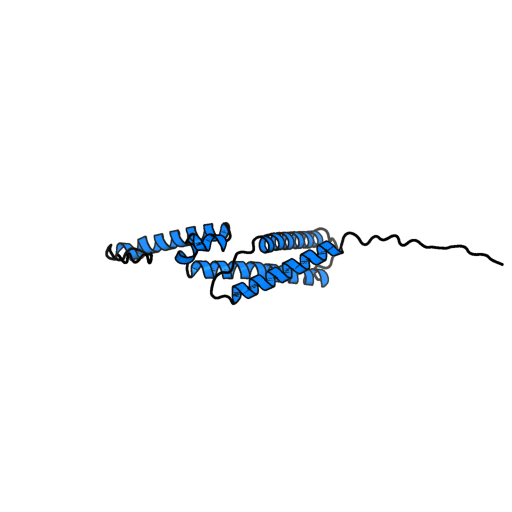. LEU A 1 86 ? 3.328 0.712 -25.028 1.00 93.25 86 LEU A CA 1
ATOM 690 C C . LEU A 1 86 ? 3.964 0.712 -23.635 1.00 93.25 86 LEU A C 1
ATOM 692 O O . LEU A 1 86 ? 3.300 0.335 -22.667 1.00 93.25 86 LEU A O 1
ATOM 696 N N . ARG A 1 87 ? 5.195 1.222 -23.508 1.00 92.81 87 ARG A N 1
ATOM 697 C CA . ARG A 1 87 ? 5.887 1.345 -22.213 1.00 92.81 87 ARG A CA 1
ATOM 698 C C . ARG A 1 87 ? 5.103 2.210 -21.223 1.00 92.81 87 ARG A C 1
ATOM 700 O O . ARG A 1 87 ? 4.980 1.852 -20.052 1.00 92.81 87 ARG A O 1
ATOM 707 N N . ASN A 1 88 ? 4.508 3.309 -21.690 1.00 92.69 88 ASN A N 1
ATOM 708 C CA . ASN A 1 88 ? 3.679 4.187 -20.860 1.00 92.69 88 ASN A CA 1
ATOM 709 C C . ASN A 1 88 ? 2.396 3.482 -20.368 1.00 92.69 88 ASN A C 1
ATOM 711 O O . ASN A 1 88 ? 2.013 3.596 -19.202 1.00 92.69 88 ASN A O 1
ATOM 715 N N . ILE A 1 89 ? 1.746 2.700 -21.237 1.00 95.44 89 ILE A N 1
ATOM 716 C CA . ILE A 1 89 ? 0.572 1.892 -20.869 1.00 95.44 89 ILE A CA 1
ATOM 717 C C . ILE A 1 89 ? 0.935 0.852 -19.806 1.00 95.44 89 ILE A C 1
ATOM 719 O O . ILE A 1 89 ? 0.179 0.669 -18.847 1.00 95.44 89 ILE A O 1
ATOM 723 N N . ASP A 1 90 ? 2.069 0.172 -19.956 1.00 94.75 90 ASP A N 1
ATOM 724 C CA . ASP A 1 90 ? 2.500 -0.848 -19.002 1.00 94.75 90 ASP A CA 1
ATOM 725 C C . ASP A 1 90 ? 2.895 -0.241 -17.649 1.00 94.75 90 ASP A C 1
ATOM 727 O O . ASP A 1 90 ? 2.493 -0.768 -16.605 1.00 94.75 90 ASP A O 1
ATOM 731 N N . LEU A 1 91 ? 3.537 0.932 -17.645 1.00 95.50 91 LEU A N 1
ATOM 732 C CA . LEU A 1 91 ? 3.756 1.721 -16.431 1.00 95.50 91 LEU A CA 1
ATOM 733 C C . LEU A 1 91 ? 2.430 2.012 -15.707 1.00 95.50 91 LEU A C 1
ATOM 735 O O . LEU A 1 91 ? 2.300 1.762 -14.504 1.00 95.50 91 LEU A O 1
ATOM 739 N N . GLU A 1 92 ? 1.413 2.496 -16.424 1.00 97.25 92 GLU A N 1
ATOM 740 C CA . GLU A 1 92 ? 0.115 2.806 -15.817 1.00 97.25 92 GLU A CA 1
ATOM 741 C C . GLU A 1 92 ? -0.633 1.570 -15.315 1.00 97.25 92 GLU A C 1
ATOM 743 O O . GLU A 1 92 ? -1.283 1.623 -14.262 1.00 97.25 92 GLU A O 1
ATOM 748 N N . ARG A 1 93 ? -0.512 0.432 -16.007 1.00 97.19 93 ARG A N 1
ATOM 749 C CA . ARG A 1 93 ? -1.058 -0.850 -15.538 1.00 97.19 93 ARG A CA 1
ATOM 750 C C . ARG A 1 93 ? -0.433 -1.259 -14.213 1.00 97.19 93 ARG A C 1
ATOM 752 O O . ARG A 1 93 ? -1.162 -1.601 -13.280 1.00 97.19 93 ARG A O 1
ATOM 759 N N . MET A 1 94 ? 0.888 -1.172 -14.091 1.00 96.94 94 MET A N 1
ATOM 760 C CA . MET A 1 94 ? 1.578 -1.544 -12.857 1.00 96.94 94 MET A CA 1
ATOM 761 C C . MET A 1 94 ? 1.288 -0.571 -11.713 1.00 96.94 94 MET A C 1
ATOM 763 O O . MET A 1 94 ? 0.987 -1.005 -10.597 1.00 96.94 94 MET A O 1
ATOM 767 N N . ARG A 1 95 ? 1.232 0.7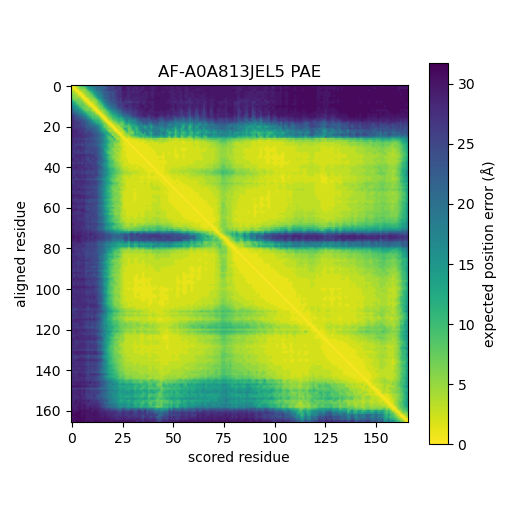38 -11.990 1.00 97.56 95 ARG A N 1
ATOM 768 C CA . ARG A 1 95 ? 0.748 1.739 -11.025 1.00 97.56 95 ARG A CA 1
ATOM 769 C C . ARG A 1 95 ? -0.678 1.446 -10.573 1.00 97.56 95 ARG A C 1
ATOM 771 O O . ARG A 1 95 ? -1.001 1.599 -9.395 1.00 97.56 95 ARG A O 1
ATOM 778 N N . TYR A 1 96 ? -1.561 1.039 -11.487 1.00 98.06 96 TYR A N 1
ATOM 779 C CA . TYR A 1 96 ? -2.917 0.628 -11.135 1.00 98.06 96 TYR A CA 1
ATOM 780 C C . TYR A 1 96 ? -2.911 -0.572 -10.184 1.00 98.06 96 TYR A C 1
ATOM 782 O O . TYR A 1 96 ? -3.558 -0.484 -9.143 1.00 98.06 96 TYR A O 1
ATOM 790 N N . VAL A 1 97 ? -2.160 -1.636 -10.486 1.00 98.00 97 VAL A N 1
ATOM 791 C CA . VAL A 1 97 ? -2.060 -2.831 -9.628 1.00 98.00 97 VAL A CA 1
ATOM 792 C C . VAL A 1 97 ? -1.573 -2.464 -8.225 1.00 98.00 97 VAL A C 1
ATOM 794 O O . VAL A 1 97 ? -2.204 -2.849 -7.238 1.00 98.00 97 VAL A O 1
ATOM 797 N N . LEU A 1 98 ? -0.507 -1.666 -8.124 1.00 97.62 98 LEU A N 1
ATOM 798 C CA . LEU A 1 98 ? 0.037 -1.215 -6.842 1.00 97.62 98 LEU A CA 1
ATOM 799 C C . LEU A 1 98 ? -0.992 -0.400 -6.040 1.00 97.62 98 LEU A C 1
ATOM 801 O O . LEU A 1 98 ? -1.242 -0.674 -4.864 1.00 97.62 98 LEU A O 1
ATOM 805 N N . ARG A 1 99 ? -1.648 0.573 -6.687 1.00 98.12 99 ARG A N 1
ATOM 806 C CA . ARG A 1 99 ? -2.696 1.394 -6.057 1.00 98.12 99 ARG A CA 1
ATOM 807 C C . ARG A 1 99 ? -3.893 0.556 -5.616 1.00 98.12 99 ARG A C 1
ATOM 809 O O . ARG A 1 99 ? -4.427 0.792 -4.535 1.00 98.12 99 ARG A O 1
ATOM 816 N N . ASP A 1 100 ? -4.343 -0.383 -6.444 1.00 98.44 100 ASP A N 1
ATOM 817 C CA . ASP A 1 100 ? -5.492 -1.240 -6.141 1.00 98.44 100 ASP A CA 1
ATOM 818 C C . ASP A 1 100 ? -5.186 -2.174 -4.963 1.00 98.44 100 ASP A C 1
ATOM 820 O O . ASP A 1 100 ? -5.997 -2.275 -4.044 1.00 98.44 100 ASP A O 1
ATOM 824 N N . TYR A 1 101 ? -3.984 -2.759 -4.910 1.00 98.25 101 TYR A N 1
ATOM 825 C CA . TYR A 1 101 ? -3.519 -3.541 -3.759 1.00 98.25 101 TYR A CA 1
ATOM 826 C C . TYR A 1 101 ? -3.605 -2.751 -2.447 1.00 98.25 101 TYR A C 1
ATOM 828 O O . TYR A 1 101 ? -4.247 -3.203 -1.496 1.00 98.25 101 TYR A O 1
ATOM 836 N N . LEU A 1 102 ? -3.028 -1.546 -2.406 1.00 98.00 102 LEU A N 1
ATOM 837 C CA . LEU A 1 102 ? -3.058 -0.708 -1.203 1.00 98.00 102 LEU A CA 1
ATOM 838 C C . LEU A 1 102 ? -4.491 -0.294 -0.830 1.00 98.00 102 LEU A C 1
ATOM 840 O O . LEU A 1 102 ? -4.866 -0.329 0.342 1.00 98.00 102 LEU A O 1
ATOM 844 N N . ARG A 1 103 ? -5.335 0.037 -1.816 1.00 98.19 103 ARG A N 1
ATOM 845 C CA . ARG A 1 103 ? -6.748 0.384 -1.583 1.00 98.19 103 ARG A CA 1
ATOM 846 C C . ARG A 1 103 ? -7.549 -0.771 -0.993 1.00 98.19 103 ARG A C 1
ATOM 848 O O . ARG A 1 103 ? -8.320 -0.543 -0.061 1.00 98.19 103 ARG A O 1
ATOM 855 N N . ILE A 1 104 ? -7.367 -1.990 -1.501 1.00 98.00 104 ILE A N 1
ATOM 856 C CA . ILE A 1 104 ? -8.034 -3.189 -0.971 1.00 98.00 104 ILE A CA 1
ATOM 857 C C . ILE A 1 104 ? -7.664 -3.385 0.501 1.00 98.00 104 ILE A C 1
ATOM 859 O O . ILE A 1 104 ? -8.545 -3.619 1.331 1.00 98.00 104 ILE A O 1
ATOM 863 N N . ARG A 1 105 ? -6.381 -3.237 0.844 1.00 97.88 105 ARG A N 1
ATOM 864 C CA . ARG A 1 105 ? -5.909 -3.369 2.228 1.00 97.88 105 ARG A CA 1
ATOM 865 C C . ARG A 1 105 ? -6.525 -2.324 3.148 1.00 97.88 105 ARG A C 1
ATOM 867 O O . ARG A 1 105 ? -7.112 -2.690 4.164 1.00 97.88 105 ARG A O 1
ATOM 874 N N . LEU A 1 106 ? -6.495 -1.046 2.763 1.00 97.69 106 LEU A N 1
ATOM 875 C CA . LEU A 1 106 ? -7.139 0.027 3.532 1.00 97.69 106 LEU A CA 1
ATOM 876 C C . LEU A 1 106 ? -8.641 -0.226 3.716 1.00 97.69 106 LEU A C 1
ATOM 878 O O . LEU A 1 106 ? -9.174 -0.067 4.815 1.00 97.69 106 LEU A O 1
ATOM 882 N N . TRP A 1 107 ? -9.331 -0.690 2.673 1.00 97.38 107 TRP A N 1
ATOM 883 C CA . TRP A 1 107 ? -10.740 -1.061 2.773 1.00 97.38 107 TRP A CA 1
ATOM 884 C C . TRP A 1 107 ? -10.973 -2.180 3.804 1.00 97.38 107 TRP A C 1
ATOM 886 O O . TRP A 1 107 ? -11.856 -2.046 4.655 1.00 97.38 107 TRP A O 1
ATOM 896 N N . LYS A 1 108 ? -10.151 -3.239 3.813 1.00 97.12 108 LYS A N 1
ATOM 897 C CA . LYS A 1 108 ? -10.246 -4.311 4.822 1.00 97.12 108 LYS A CA 1
ATOM 898 C C . LYS A 1 108 ? -10.000 -3.800 6.242 1.00 97.12 108 LYS A C 1
ATOM 900 O O . LYS A 1 108 ? -10.747 -4.168 7.150 1.00 97.12 108 LYS A O 1
ATOM 905 N N . LEU A 1 109 ? -9.010 -2.925 6.426 1.00 96.62 109 LEU A N 1
ATOM 906 C CA . LEU A 1 109 ? -8.706 -2.317 7.724 1.00 96.62 109 LEU A CA 1
ATOM 907 C C . LEU A 1 109 ? -9.886 -1.491 8.254 1.00 96.62 109 LEU A C 1
ATOM 909 O O . LEU A 1 109 ? -10.281 -1.640 9.409 1.00 96.62 109 LEU A O 1
ATOM 913 N N . THR A 1 110 ? -10.514 -0.673 7.402 1.00 95.56 110 THR A N 1
ATOM 914 C CA . THR A 1 110 ? -11.671 0.151 7.809 1.00 95.56 110 THR A CA 1
ATOM 915 C C . THR A 1 110 ? -12.928 -0.659 8.132 1.00 95.56 110 THR A C 1
ATOM 917 O O . THR A 1 110 ? -13.793 -0.177 8.872 1.00 95.56 110 THR A O 1
ATOM 920 N N . ARG A 1 111 ? -13.038 -1.894 7.624 1.00 94.44 111 ARG A N 1
ATOM 921 C CA . ARG A 1 111 ? -14.170 -2.786 7.907 1.00 94.44 111 ARG A CA 1
ATOM 922 C C . ARG A 1 111 ? -14.140 -3.322 9.339 1.00 94.44 111 ARG A C 1
ATOM 924 O O . ARG A 1 111 ? -15.189 -3.367 9.977 1.00 94.44 111 ARG A O 1
ATOM 931 N N . TRP A 1 112 ? -12.957 -3.669 9.846 1.00 91.94 112 TRP A N 1
ATOM 932 C CA . TRP A 1 112 ? -12.771 -4.259 11.179 1.00 91.94 112 TRP A CA 1
ATOM 933 C C . TRP A 1 112 ? -11.670 -3.546 11.984 1.00 91.94 112 TRP A C 1
ATOM 935 O O . TRP A 1 112 ? -10.678 -4.166 12.366 1.00 91.94 112 TRP A O 1
ATOM 945 N N . PRO A 1 113 ? -11.819 -2.240 12.271 1.00 92.88 113 PRO A N 1
ATOM 946 C CA . PRO A 1 113 ? -10.710 -1.433 12.771 1.00 92.88 113 PRO A CA 1
ATOM 947 C C . PRO A 1 113 ? -10.229 -1.850 14.163 1.00 92.88 113 PRO A C 1
ATOM 949 O O . PRO A 1 113 ? -9.032 -1.874 14.413 1.00 92.88 113 PRO A O 1
ATOM 952 N N . GLN A 1 114 ? -11.141 -2.236 15.059 1.00 91.00 114 GLN A N 1
ATOM 953 C CA . GLN A 1 114 ? -10.776 -2.659 16.415 1.00 91.00 114 GLN A CA 1
ATOM 954 C C . GLN A 1 114 ? -9.945 -3.938 16.432 1.00 91.00 114 GLN A C 1
ATOM 956 O O . GLN A 1 114 ? -8.963 -4.009 17.162 1.00 91.00 114 GLN A O 1
ATOM 961 N N . HIS A 1 115 ? -10.316 -4.913 15.601 1.00 92.31 115 HIS A N 1
ATOM 962 C CA . HIS A 1 115 ? -9.602 -6.177 15.498 1.00 92.31 115 HIS A CA 1
ATOM 963 C C . HIS A 1 115 ? -8.151 -5.951 15.052 1.00 92.31 115 HIS A C 1
ATOM 965 O O . HIS A 1 115 ? -7.219 -6.471 15.658 1.00 92.31 115 HIS A O 1
ATOM 971 N N . TYR A 1 116 ? -7.935 -5.116 14.034 1.00 94.50 116 TYR A N 1
ATOM 972 C CA . TYR A 1 116 ? -6.591 -4.844 13.514 1.00 94.50 116 TYR A CA 1
ATOM 973 C C . TYR A 1 116 ? -5.771 -3.853 14.358 1.00 94.50 116 TYR A C 1
ATOM 975 O O . TYR A 1 116 ? -4.564 -3.749 14.158 1.00 94.50 116 TYR A O 1
ATOM 983 N N . LEU A 1 117 ? -6.385 -3.165 15.328 1.00 92.62 117 LEU A N 1
ATOM 984 C CA . LEU A 1 117 ? -5.663 -2.383 16.339 1.00 92.62 117 LEU A CA 1
ATOM 985 C C . LEU A 1 117 ? -5.049 -3.259 17.442 1.00 92.62 117 LEU A C 1
ATOM 987 O O . LEU A 1 117 ? -4.161 -2.798 18.163 1.00 92.62 117 LEU A O 1
ATOM 991 N N . GLU A 1 118 ? -5.485 -4.512 17.588 1.00 92.38 118 GLU A N 1
ATOM 992 C CA . GLU A 1 118 ? -4.927 -5.416 18.592 1.00 92.38 118 GLU A CA 1
ATOM 993 C C . GLU A 1 118 ? -3.426 -5.671 18.361 1.00 92.38 118 GLU A C 1
ATOM 995 O O . GLU A 1 118 ? -3.003 -5.851 17.217 1.00 92.38 118 GLU A O 1
ATOM 1000 N N . PRO A 1 119 ? -2.606 -5.778 19.429 1.00 90.25 119 PRO A N 1
ATOM 1001 C CA . PRO A 1 119 ? -1.161 -5.999 19.311 1.00 90.25 119 PRO A CA 1
ATOM 1002 C C . PRO A 1 119 ? -0.775 -7.213 18.456 1.00 90.25 119 PRO A C 1
ATOM 1004 O O . PRO A 1 119 ? 0.246 -7.188 17.783 1.00 90.25 119 PRO A O 1
ATOM 1007 N N . LYS A 1 120 ? -1.613 -8.257 18.450 1.00 92.00 120 LYS A N 1
ATOM 1008 C CA . LYS A 1 120 ? -1.391 -9.506 17.705 1.00 92.00 120 LYS A CA 1
ATOM 1009 C C . LYS A 1 120 ? -1.363 -9.312 16.188 1.00 92.00 120 LYS A C 1
ATOM 1011 O O . LYS A 1 120 ? -0.729 -10.092 15.492 1.00 92.00 120 LYS A O 1
ATOM 1016 N N . ASN A 1 121 ? -2.061 -8.294 15.693 1.00 92.81 121 ASN A N 1
ATOM 1017 C CA . ASN A 1 121 ? -2.210 -8.041 14.266 1.00 92.81 121 ASN A CA 1
ATOM 1018 C C . ASN A 1 121 ? -1.212 -6.999 13.749 1.00 92.81 121 ASN A C 1
ATOM 1020 O O . ASN A 1 121 ? -1.105 -6.822 12.541 1.00 92.81 121 ASN A O 1
ATOM 1024 N N . GLN A 1 122 ? -0.451 -6.339 14.629 1.00 88.50 122 GLN A N 1
ATOM 1025 C CA . GLN A 1 122 ? 0.442 -5.228 14.271 1.00 88.50 122 GLN A CA 1
ATOM 1026 C C . GLN A 1 122 ? 1.543 -5.624 13.275 1.00 88.50 122 GLN A C 1
ATOM 1028 O O . GLN A 1 122 ? 1.961 -4.785 12.471 1.00 88.50 122 GLN A O 1
ATOM 1033 N N . ASP A 1 123 ? 1.957 -6.894 13.293 1.00 92.94 123 ASP A N 1
ATOM 1034 C CA . ASP A 1 123 ? 2.963 -7.464 12.388 1.00 92.94 123 ASP A CA 1
ATOM 1035 C C . ASP A 1 123 ? 2.444 -7.639 10.949 1.00 92.94 123 ASP A C 1
ATOM 1037 O O . ASP A 1 123 ? 3.231 -7.721 10.008 1.00 92.94 123 ASP A O 1
ATOM 1041 N N . LEU A 1 124 ? 1.120 -7.664 10.748 1.00 95.19 124 LEU A N 1
ATOM 1042 C CA . LEU A 1 124 ? 0.504 -7.791 9.421 1.00 95.19 124 LEU A CA 1
ATOM 1043 C C . LEU A 1 124 ? 0.444 -6.454 8.666 1.00 95.19 124 LEU A C 1
ATOM 1045 O O . LEU A 1 124 ? 0.198 -6.448 7.457 1.00 95.19 124 LEU A O 1
ATOM 1049 N N . LEU A 1 125 ? 0.621 -5.332 9.373 1.00 96.25 125 LEU A N 1
ATOM 1050 C CA . LEU A 1 125 ? 0.414 -3.979 8.862 1.00 96.25 125 LEU A CA 1
ATOM 1051 C C . LEU A 1 125 ? 1.744 -3.271 8.587 1.00 96.25 125 LEU A C 1
ATOM 1053 O O . LEU A 1 125 ? 2.737 -3.439 9.298 1.00 96.25 125 LEU A O 1
ATOM 1057 N N . SER A 1 126 ? 1.738 -2.378 7.601 1.00 96.69 126 SER A N 1
ATOM 1058 C CA . SER A 1 126 ? 2.813 -1.397 7.434 1.00 96.69 126 SER A CA 1
ATOM 1059 C C . SER A 1 126 ? 2.745 -0.294 8.502 1.00 96.69 126 SER A C 1
ATOM 1061 O O . SER A 1 126 ? 1.713 -0.066 9.135 1.00 96.69 126 SER A O 1
ATOM 1063 N N . ALA A 1 127 ? 3.839 0.451 8.697 1.00 95.19 127 ALA A N 1
ATOM 1064 C CA . ALA A 1 127 ? 3.849 1.583 9.630 1.00 95.19 127 ALA A CA 1
ATOM 1065 C C . ALA A 1 127 ? 2.822 2.667 9.261 1.00 95.19 127 ALA A C 1
ATOM 1067 O O . ALA A 1 127 ? 2.150 3.201 10.143 1.00 95.19 127 ALA A O 1
ATOM 1068 N N . ALA A 1 128 ? 2.666 2.943 7.963 1.00 96.19 128 ALA A N 1
ATOM 1069 C CA . ALA A 1 128 ? 1.679 3.893 7.462 1.00 96.19 128 ALA A CA 1
ATOM 1070 C C . ALA A 1 128 ? 0.243 3.382 7.664 1.00 96.19 128 ALA A C 1
ATOM 1072 O O . ALA A 1 128 ? -0.627 4.147 8.071 1.00 96.19 128 ALA A O 1
ATOM 1073 N N . GLU A 1 129 ? 0.001 2.083 7.453 1.00 97.12 129 GLU A N 1
ATOM 1074 C CA . GLU A 1 129 ? -1.306 1.458 7.699 1.00 97.12 129 GLU A CA 1
ATOM 1075 C C . GLU A 1 129 ? -1.701 1.530 9.178 1.00 97.12 129 GLU A C 1
ATOM 1077 O O . GLU A 1 129 ? -2.852 1.835 9.486 1.00 97.12 129 GLU A O 1
ATOM 1082 N N . ARG A 1 130 ? -0.751 1.314 10.098 1.00 96.38 130 ARG A N 1
ATOM 1083 C CA . ARG A 1 130 ? -0.987 1.457 11.544 1.00 96.38 130 ARG A CA 1
ATOM 1084 C C . ARG A 1 130 ? -1.374 2.884 11.926 1.00 96.38 130 ARG A C 1
ATOM 1086 O O . ARG A 1 130 ? -2.338 3.075 12.664 1.00 96.38 130 ARG A O 1
ATOM 1093 N N . ALA A 1 131 ? -0.637 3.872 11.416 1.00 96.50 131 ALA A N 1
ATOM 1094 C CA . ALA A 1 131 ? -0.923 5.282 11.670 1.00 96.50 131 ALA A CA 1
ATOM 1095 C C . ALA A 1 131 ? -2.314 5.668 11.145 1.00 96.50 131 ALA A C 1
ATOM 1097 O O . ALA A 1 131 ? -3.131 6.200 11.896 1.00 96.50 131 ALA A O 1
ATOM 1098 N N . PHE A 1 132 ? -2.611 5.299 9.894 1.00 97.00 132 PHE A N 1
ATOM 1099 C CA . PHE A 1 132 ? -3.922 5.503 9.283 1.00 97.00 132 PHE A CA 1
ATOM 1100 C C . PHE A 1 132 ? -5.043 4.858 10.102 1.00 97.00 132 PHE A C 1
ATOM 1102 O O . PHE A 1 132 ? -6.078 5.478 10.334 1.00 97.00 132 PHE A O 1
ATOM 1109 N N . LEU A 1 133 ? -4.853 3.615 10.552 1.00 96.31 133 LEU A N 1
ATOM 1110 C CA . LEU A 1 133 ? -5.882 2.885 11.282 1.00 96.31 133 LEU A CA 1
ATOM 1111 C C . LEU A 1 133 ? -6.194 3.521 12.642 1.00 96.31 133 LEU A C 1
ATOM 1113 O O . LEU A 1 133 ? -7.367 3.610 13.011 1.00 96.31 133 LEU A O 1
ATOM 1117 N N . SER A 1 134 ? -5.163 3.973 13.363 1.00 95.56 134 SER A N 1
ATOM 1118 C CA . SER A 1 134 ? -5.332 4.694 14.629 1.00 95.56 134 SER A CA 1
ATOM 1119 C C . SER A 1 134 ? -6.135 5.973 14.415 1.00 95.56 134 SER A C 1
ATOM 1121 O O . SER A 1 134 ? -7.169 6.161 15.052 1.00 95.56 134 SER A O 1
ATOM 1123 N N . GLU A 1 135 ? -5.721 6.804 13.457 1.00 96.88 135 GLU A N 1
ATOM 1124 C CA . GLU A 1 135 ? -6.397 8.065 13.150 1.00 96.88 135 GLU A CA 1
ATOM 1125 C C . GLU A 1 135 ? -7.848 7.839 12.695 1.00 96.88 135 GLU A C 1
ATOM 1127 O O . GLU A 1 135 ? -8.776 8.517 13.143 1.00 96.88 135 GLU A O 1
ATOM 1132 N N . TYR A 1 136 ? -8.072 6.842 11.836 1.00 96.56 136 TYR A N 1
ATOM 1133 C CA . TYR A 1 136 ? -9.404 6.468 11.374 1.00 96.56 136 TYR A CA 1
ATOM 1134 C C . TYR A 1 136 ? -10.319 6.080 12.540 1.00 96.56 136 TYR A C 1
ATOM 1136 O O . TYR A 1 136 ? -11.476 6.514 12.599 1.00 96.56 136 TYR A O 1
ATOM 1144 N N . TRP A 1 137 ? -9.820 5.264 13.471 1.00 95.19 137 TRP A N 1
ATOM 1145 C CA . TRP A 1 137 ? -10.599 4.829 14.623 1.00 95.19 137 TRP A CA 1
ATOM 1146 C C . TRP A 1 137 ? -10.885 5.974 15.597 1.00 95.19 137 TRP A C 1
ATOM 1148 O O . TRP A 1 137 ? -12.024 6.102 16.050 1.00 95.19 137 TRP A O 1
ATOM 1158 N N . ASP A 1 138 ? -9.908 6.840 15.857 1.00 95.00 138 ASP A N 1
ATOM 1159 C CA . ASP A 1 138 ? -10.073 8.006 16.727 1.00 95.00 138 ASP A CA 1
ATOM 1160 C C . ASP A 1 138 ? -11.115 8.981 16.166 1.00 95.00 138 ASP A C 1
ATOM 1162 O O . ASP A 1 138 ? -12.038 9.390 16.877 1.00 95.00 138 ASP A O 1
ATOM 1166 N N . ASN A 1 139 ? -11.057 9.265 14.862 1.00 95.88 139 ASN A N 1
ATOM 1167 C CA . ASN A 1 139 ? -12.051 10.090 14.174 1.00 95.88 139 ASN A CA 1
ATOM 1168 C C . ASN A 1 139 ? -13.454 9.470 14.235 1.00 95.88 139 ASN A C 1
ATOM 1170 O O . ASN A 1 139 ? -14.445 10.160 14.502 1.00 95.88 139 ASN A O 1
ATOM 1174 N N . LYS A 1 140 ? -13.556 8.153 14.025 1.00 93.94 140 LYS A N 1
ATOM 1175 C CA . LYS A 1 140 ? -14.830 7.427 14.102 1.00 93.94 140 LYS A CA 1
ATOM 1176 C C . LYS A 1 140 ? -15.401 7.448 15.518 1.00 93.94 140 LYS A C 1
ATOM 1178 O O . LYS A 1 140 ? -16.598 7.677 15.687 1.00 93.94 140 LYS A O 1
ATOM 1183 N N . ARG A 1 141 ? -14.557 7.256 16.531 1.00 92.31 141 ARG A N 1
ATOM 1184 C CA . ARG A 1 141 ? -14.938 7.336 17.942 1.00 92.31 141 ARG A CA 1
ATOM 1185 C C . ARG A 1 141 ? -15.434 8.733 18.300 1.00 92.31 141 ARG A C 1
ATOM 1187 O O . ARG A 1 141 ? -16.535 8.844 18.826 1.00 92.31 141 ARG A O 1
ATOM 1194 N N . LEU A 1 142 ? -14.690 9.777 17.940 1.00 94.19 142 LEU A N 1
ATOM 1195 C CA . LEU A 1 142 ? -15.072 11.169 18.187 1.00 94.19 142 LEU A CA 1
ATOM 1196 C C . LEU A 1 142 ? -16.430 11.507 17.557 1.00 94.19 142 LEU A C 1
ATOM 1198 O O . LEU A 1 142 ? -17.278 12.136 18.190 1.00 94.19 142 LEU A O 1
ATOM 1202 N N . PHE A 1 143 ? -16.667 11.063 16.321 1.00 94.88 143 PHE A N 1
ATOM 1203 C CA . PHE A 1 143 ? -17.959 11.235 15.662 1.00 94.88 143 PHE A CA 1
ATOM 1204 C C . PHE A 1 143 ? -19.097 10.560 16.443 1.00 94.88 143 PHE A C 1
ATOM 1206 O O . PHE A 1 143 ? -20.127 11.191 16.693 1.00 94.88 143 PHE A O 1
ATOM 1213 N N . LEU A 1 144 ? -18.912 9.298 16.846 1.00 92.62 144 LEU A N 1
ATOM 1214 C CA . LEU A 1 144 ? -19.912 8.548 17.607 1.00 92.62 144 LEU A CA 1
ATOM 1215 C C . LEU A 1 144 ? -20.163 9.170 18.984 1.00 92.62 144 LEU A C 1
ATOM 1217 O O . LEU A 1 144 ? -21.324 9.296 19.379 1.00 92.62 144 LEU A O 1
ATOM 1221 N N . ASP A 1 145 ? -19.109 9.603 19.677 1.00 91.19 145 ASP A N 1
ATOM 1222 C CA . ASP A 1 145 ? -19.189 10.281 20.971 1.00 91.19 145 ASP A CA 1
ATOM 1223 C C . ASP A 1 145 ? -20.034 11.555 20.865 1.00 91.19 145 ASP A C 1
ATOM 1225 O O . ASP A 1 145 ? -21.013 11.726 21.596 1.00 91.19 145 ASP A O 1
ATOM 1229 N N . ASN A 1 146 ? -19.732 12.400 19.878 1.00 92.06 146 ASN A N 1
ATOM 1230 C CA . ASN A 1 146 ? -20.419 13.673 19.687 1.00 92.06 146 ASN A CA 1
ATOM 1231 C C . ASN A 1 146 ? -21.880 13.517 19.250 1.00 92.06 146 ASN A C 1
ATOM 1233 O O . ASN A 1 146 ? -22.729 14.307 19.663 1.00 92.06 146 ASN A O 1
ATOM 1237 N N . ARG A 1 147 ? -22.192 12.534 18.393 1.00 91.94 147 ARG A N 1
ATOM 1238 C CA . ARG A 1 147 ? -23.533 12.408 17.798 1.00 91.94 147 ARG A CA 1
ATOM 1239 C C . ARG A 1 147 ? -24.478 11.470 18.527 1.00 91.94 147 ARG A C 1
ATOM 1241 O O . ARG A 1 147 ? -25.678 11.731 18.503 1.00 91.94 147 ARG A O 1
ATOM 1248 N N . LEU A 1 148 ? -23.975 10.376 19.090 1.00 90.69 148 LEU A N 1
ATOM 1249 C CA . LEU A 1 148 ? -24.813 9.266 19.547 1.00 90.69 148 LEU A CA 1
ATOM 1250 C C . LEU A 1 148 ? -24.548 8.897 21.005 1.00 90.69 148 LEU A C 1
ATOM 1252 O O . LEU A 1 148 ? -25.495 8.825 21.787 1.00 90.69 148 LEU A O 1
ATOM 1256 N N . LEU A 1 149 ? -23.295 8.676 21.406 1.00 89.44 149 LEU A N 1
ATOM 1257 C CA . LEU A 1 149 ? -22.998 8.029 22.692 1.00 89.44 149 LEU A CA 1
ATOM 1258 C C . LEU A 1 149 ? -23.368 8.897 23.901 1.00 89.44 149 LEU A C 1
ATOM 1260 O O . LEU A 1 149 ? -23.735 8.361 24.946 1.00 89.44 149 LEU A O 1
ATOM 1264 N N . THR A 1 150 ? -23.376 10.224 23.758 1.00 87.75 150 THR A N 1
ATOM 1265 C CA . THR A 1 150 ? -23.879 11.148 24.791 1.00 87.75 150 THR A CA 1
ATOM 1266 C C . THR A 1 150 ? -25.355 10.927 25.130 1.00 87.75 150 THR A C 1
ATOM 1268 O O . THR A 1 150 ? -25.746 11.095 26.285 1.00 87.75 150 THR A O 1
ATOM 1271 N N . THR A 1 151 ? -26.164 10.492 24.159 1.00 89.06 151 THR A N 1
ATOM 1272 C CA . THR A 1 151 ? -27.611 10.260 24.324 1.00 89.06 151 THR A CA 1
ATOM 1273 C C . THR A 1 151 ? -27.941 8.897 24.935 1.00 89.06 151 THR A C 1
ATOM 1275 O O . THR A 1 151 ? -29.033 8.693 25.462 1.00 89.06 151 THR A O 1
ATOM 1278 N N . ILE A 1 152 ? -26.992 7.959 24.895 1.00 90.31 152 ILE A N 1
ATOM 1279 C CA . ILE A 1 152 ? -27.170 6.583 25.358 1.00 90.31 152 ILE A CA 1
ATOM 1280 C C . ILE A 1 152 ? -26.782 6.488 26.849 1.00 90.31 152 ILE A C 1
ATOM 1282 O O . ILE A 1 152 ? -25.872 7.198 27.300 1.00 90.31 152 ILE A O 1
ATOM 1286 N N . PRO A 1 153 ? -27.441 5.620 27.646 1.00 90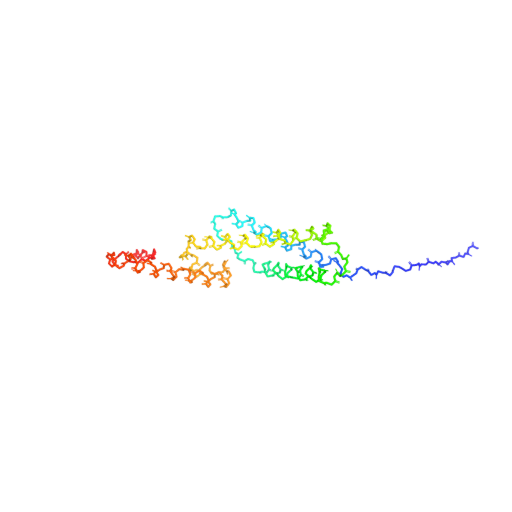.62 153 PRO A N 1
ATOM 1287 C CA . PRO A 1 153 ? -27.053 5.360 29.030 1.00 90.62 153 PRO A CA 1
ATOM 1288 C C . PRO A 1 153 ? -25.578 4.952 29.169 1.00 90.62 153 PRO A C 1
ATOM 1290 O O . PRO A 1 153 ? -25.060 4.239 28.306 1.00 90.62 153 PRO A O 1
ATOM 1293 N N . PRO A 1 154 ? -24.904 5.335 30.269 1.00 84.94 154 PRO A N 1
ATOM 1294 C CA . PRO A 1 154 ? -23.464 5.133 30.440 1.00 84.94 154 PRO A CA 1
ATOM 1295 C C . PRO A 1 154 ? -23.026 3.665 30.335 1.00 84.94 154 PRO A C 1
ATOM 1297 O O . PRO A 1 154 ? -21.945 3.399 29.819 1.00 84.94 154 PRO A O 1
ATOM 1300 N N . SER A 1 155 ? -23.880 2.710 30.719 1.00 86.69 155 SER A N 1
ATOM 1301 C CA . SER A 1 155 ? -23.602 1.269 30.622 1.00 86.69 155 SER A CA 1
ATOM 1302 C C . SER A 1 155 ? -23.474 0.734 29.191 1.00 86.69 155 SER A C 1
ATOM 1304 O O . SER A 1 155 ? -22.978 -0.370 29.006 1.00 86.69 155 SER A O 1
ATOM 1306 N N . LYS A 1 156 ? -23.912 1.492 28.177 1.00 83.94 156 LYS A N 1
ATOM 1307 C CA . LYS A 1 156 ? -23.886 1.089 26.760 1.00 83.94 156 LYS A CA 1
ATOM 1308 C C . LYS A 1 156 ? -23.035 2.013 25.881 1.00 83.94 156 LYS A C 1
ATOM 1310 O O . LYS A 1 156 ? -23.169 1.985 24.663 1.00 83.94 156 LYS A O 1
ATOM 1315 N N . ARG A 1 157 ? -22.191 2.861 26.480 1.00 86.19 157 ARG A N 1
ATOM 1316 C CA . ARG A 1 157 ? -21.317 3.790 25.733 1.00 86.19 157 ARG A CA 1
ATOM 1317 C C . ARG A 1 157 ? -20.005 3.163 25.276 1.00 86.19 157 ARG A C 1
ATOM 1319 O O . ARG A 1 157 ? -19.341 3.718 24.407 1.00 86.19 157 ARG A O 1
ATOM 1326 N N . ALA A 1 158 ? -19.615 2.044 25.880 1.00 84.19 158 ALA A N 1
ATOM 1327 C CA . ALA A 1 158 ? -18.399 1.338 25.516 1.00 84.19 158 ALA A CA 1
ATOM 1328 C C . ALA A 1 158 ? -18.486 0.852 24.061 1.00 84.19 158 ALA A C 1
ATOM 1330 O O . ALA A 1 158 ? -19.463 0.219 23.667 1.00 84.19 158 ALA A O 1
ATOM 1331 N N . LEU A 1 159 ? -17.465 1.173 23.265 1.00 82.06 159 LEU A N 1
ATOM 1332 C CA . LEU A 1 159 ? -17.371 0.738 21.870 1.00 82.06 159 LEU A CA 1
ATOM 1333 C C . LEU A 1 159 ? -16.631 -0.589 21.717 1.00 82.06 159 LEU A C 1
ATOM 1335 O O . LEU A 1 159 ? -16.598 -1.117 20.616 1.00 82.06 159 LEU A O 1
ATOM 1339 N N . ASN A 1 160 ? -16.008 -1.107 22.771 1.00 77.88 160 ASN A N 1
ATOM 1340 C CA . ASN A 1 160 ? -15.214 -2.325 22.739 1.00 77.88 160 ASN A CA 1
ATOM 1341 C C . ASN A 1 160 ? -16.001 -3.530 23.257 1.00 77.88 160 ASN A C 1
ATOM 1343 O O . ASN A 1 160 ? -16.738 -3.448 24.234 1.00 77.88 160 ASN A O 1
ATOM 1347 N N . GLU A 1 161 ? -15.753 -4.679 22.639 1.00 65.25 161 GLU A N 1
ATOM 1348 C CA . GLU A 1 161 ? -16.357 -5.966 22.988 1.00 65.25 161 GLU A CA 1
ATOM 1349 C C . GLU A 1 161 ? -15.606 -6.671 24.133 1.00 65.25 161 GLU A C 1
ATOM 1351 O O . GLU A 1 161 ? -15.571 -7.897 24.210 1.00 65.25 161 GLU A O 1
ATOM 1356 N N . LYS A 1 162 ? -14.986 -5.908 25.050 1.00 60.78 162 LYS A N 1
ATOM 1357 C CA . LYS A 1 162 ? -14.535 -6.476 26.328 1.00 60.78 162 LYS A CA 1
ATOM 1358 C C . LYS A 1 162 ? -15.780 -6.742 27.162 1.00 60.78 162 LYS A C 1
ATOM 1360 O O . LYS A 1 162 ? -16.181 -5.941 27.999 1.00 60.78 162 LYS A O 1
ATOM 1365 N N . LEU A 1 163 ? -16.439 -7.848 26.850 1.00 54.81 163 LEU A N 1
ATOM 1366 C CA . LEU A 1 163 ? -17.385 -8.473 27.745 1.00 54.81 163 LEU A CA 1
ATOM 1367 C C . LEU A 1 163 ? -16.543 -8.977 28.911 1.00 54.81 163 LEU A C 1
ATOM 1369 O O . LEU A 1 163 ? -15.861 -9.994 28.790 1.00 54.81 163 LEU A O 1
ATOM 1373 N N . ASP A 1 164 ? -16.537 -8.215 30.001 1.00 52.69 164 ASP A N 1
ATOM 1374 C CA . ASP A 1 164 ? -16.006 -8.648 31.289 1.00 52.69 164 ASP A CA 1
ATOM 1375 C C . ASP A 1 164 ? -16.892 -9.802 31.790 1.00 52.69 164 ASP A C 1
ATOM 1377 O O . ASP A 1 164 ? -17.757 -9.642 32.653 1.00 52.69 164 ASP A O 1
ATOM 1381 N N . PHE A 1 165 ? -16.756 -10.978 31.177 1.00 53.53 165 PHE A N 1
ATOM 1382 C CA . PHE A 1 165 ? -17.230 -12.212 31.771 1.00 53.53 165 PHE A CA 1
ATOM 1383 C C . PHE A 1 165 ? -16.274 -12.508 32.924 1.00 53.53 165 PHE A C 1
ATOM 1385 O O . PHE A 1 165 ? -15.141 -12.912 32.684 1.00 53.53 165 PHE A O 1
ATOM 1392 N N . LEU A 1 166 ? -16.758 -12.166 34.123 1.00 41.09 166 LEU A N 1
ATOM 1393 C CA . LEU A 1 166 ? -16.295 -12.540 35.467 1.00 41.09 166 LEU A CA 1
ATOM 1394 C C . LEU A 1 166 ? -15.076 -13.472 35.529 1.00 41.09 166 LEU A C 1
ATOM 1396 O O . LEU A 1 166 ? -15.193 -14.630 35.069 1.00 41.09 166 LEU A O 1
#

pLDDT: mean 83.88, std 18.7, range [33.09, 98.44]

Organism: Polarella glacialis (NCBI:txid89957)

InterPro domains:
  IPR008591 GINS complex subunit Sld5 [PIRSF007764] (18-161)
  IPR008591 GINS complex subunit Sld5 [PTHR21206] (18-161)
  IPR021151 GINS subunit, domain A [PF05916] (79-138)
  IPR036224 GINS, helical bundle-like domain superfamily [SSF158573] (26-160)
  IPR038749 GINS complex protein Sld5, alpha-helical domain [cd11711] (28-139)

Sequence (166 aa):
DSFEDQDSFQASGQAAGQGEEEAFVHEDVDRLIRRWRNEKYAPEILPFDKDVIQNMSELLEFVAETLDGERNEGEGQDPHDPDFCLRNIDLERMRYVLRDYLRIRLWKLTRWPQHYLEPKNQDLLSAAERAFLSEYWDNKRLFLDNRLLTTIPPSKRALNEKLDFL

Foldseek 3Di:
DDDDDDDDPDPPDDPPDDPPVVVVVVVLLVVLLVLLVCLVPDLA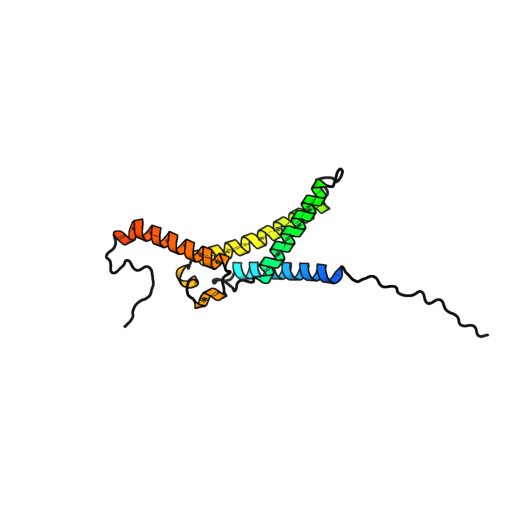FAADPVVSLVVLVVVLVVLVVVLVCCVVVPPPDDPVPVVSVVSVVVSVVSVVSSVSSVVSNLVNCLVCLVVCLDPVNVRRDDPVSNVVSVVSVVVVLVVCVVPPLVVDPPVPSDPDPPPPPD

Secondary structure (DSSP, 8-state):
----------------SHHHHHHHHHHHHHHHHHHHHHHHH-SSPPPP-HHHHHHHHHHHHHHHHHHHHHHHH-TT--TT-HHHHHHHHHHHHHHHHHHHHHHHHHHHHHHSHHHHHSGGGGGGS-HHHHHHHHHHHHHHHHHHHHHTGGGS-GGG---S------